Protein AF-A0A0E3Q039-F1 (afdb_monomer_lite)

Radius of gyration: 13.53 Å; chains: 1; bounding box: 36×16×42 Å

pLDDT: mean 71.55, std 14.35, range [40.34, 89.69]

Secondary structure (DSSP, 8-state):
--------HHHHHHHHHHHHHHHHHHHHTT-HHHHHHHHHHHHH----TT---TTHHHHHHHHHHHHHHHHHHHTT-

Sequence (77 aa):
MHEQAVCDHEKCREFSETLSNLLVRLEDMKYYRTADRLMSILINCSPKEASHCEKASLVGEMMKEVTKELTKKHNSR

Structure (mmCIF, N/CA/C/O backbone):
data_AF-A0A0E3Q039-F1
#
_entry.id   AF-A0A0E3Q039-F1
#
loop_
_atom_site.group_PDB
_atom_site.id
_atom_site.type_symbol
_atom_site.label_atom_id
_atom_site.label_alt_id
_atom_site.label_comp_id
_atom_site.label_asym_id
_atom_site.label_entity_id
_atom_site.label_seq_id
_atom_site.pdbx_PDB_ins_code
_atom_site.Cartn_x
_atom_site.Cartn_y
_atom_site.Cartn_z
_atom_site.occupancy
_atom_site.B_iso_or_equiv
_atom_site.auth_seq_id
_atom_site.auth_comp_id
_atom_site.auth_asym_id
_atom_site.auth_atom_id
_atom_site.pdbx_PDB_model_num
ATOM 1 N N .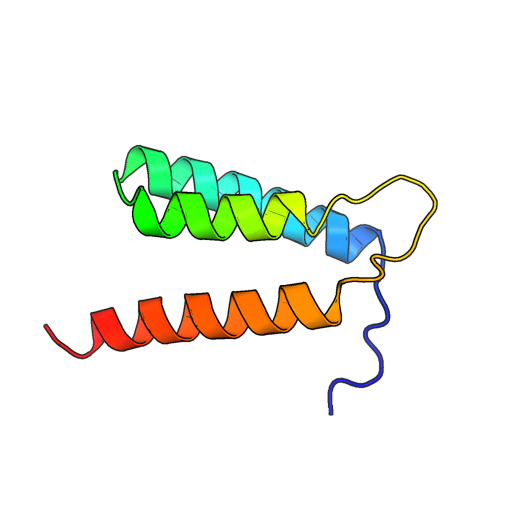 MET A 1 1 ? 24.204 -7.031 3.983 1.00 44.03 1 MET A N 1
ATOM 2 C CA . MET A 1 1 ? 23.366 -5.900 4.435 1.00 44.03 1 MET A CA 1
ATOM 3 C C . MET A 1 1 ? 22.753 -5.243 3.212 1.00 44.03 1 MET A C 1
ATOM 5 O O . MET A 1 1 ? 23.240 -5.456 2.115 1.00 44.03 1 MET A O 1
ATOM 9 N N . HIS A 1 2 ? 21.625 -4.572 3.403 1.00 40.34 2 HIS A N 1
ATOM 10 C CA . HIS A 1 2 ? 20.613 -4.183 2.419 1.00 40.34 2 HIS A CA 1
ATOM 11 C C . HIS A 1 2 ? 21.074 -3.070 1.441 1.00 40.34 2 HIS A C 1
ATOM 13 O O . HIS A 1 2 ? 20.420 -2.040 1.337 1.00 40.34 2 HIS A O 1
ATOM 19 N N . GLU A 1 3 ? 22.203 -3.262 0.752 1.00 44.72 3 GLU A N 1
ATOM 20 C CA . GLU A 1 3 ? 22.842 -2.270 -0.138 1.00 44.72 3 GLU A CA 1
ATOM 21 C C . GLU A 1 3 ? 22.666 -2.566 -1.642 1.00 44.72 3 GLU A C 1
ATOM 23 O O . GLU A 1 3 ? 23.182 -1.831 -2.473 1.00 44.72 3 GLU A O 1
ATOM 28 N N . GLN A 1 4 ? 21.918 -3.607 -2.031 1.00 41.88 4 GLN A N 1
ATOM 29 C CA . GLN A 1 4 ? 21.761 -3.996 -3.448 1.00 41.88 4 GLN A CA 1
ATOM 30 C C . GLN A 1 4 ? 20.313 -4.203 -3.911 1.00 41.88 4 GLN A C 1
ATOM 32 O O . GLN A 1 4 ? 20.057 -4.889 -4.894 1.00 41.88 4 GLN A O 1
ATOM 37 N N . ALA A 1 5 ? 19.343 -3.579 -3.249 1.00 45.66 5 ALA A N 1
ATOM 38 C CA . ALA A 1 5 ? 17.991 -3.469 -3.791 1.00 45.66 5 ALA A CA 1
ATOM 39 C C . ALA A 1 5 ? 17.755 -2.030 -4.252 1.00 45.66 5 ALA A C 1
ATOM 41 O O . ALA A 1 5 ? 16.900 -1.322 -3.723 1.00 45.66 5 ALA A O 1
ATOM 42 N N . VAL A 1 6 ? 18.552 -1.584 -5.227 1.00 47.84 6 VAL A N 1
ATOM 43 C CA . VAL A 1 6 ? 18.213 -0.396 -6.012 1.00 47.84 6 VAL A CA 1
ATOM 44 C C . VAL A 1 6 ? 17.005 -0.774 -6.857 1.00 47.84 6 VAL A C 1
ATOM 46 O O . VAL A 1 6 ? 17.127 -1.307 -7.950 1.00 47.84 6 VAL A O 1
ATOM 49 N N . CYS A 1 7 ? 15.838 -0.557 -6.262 1.00 62.25 7 CYS A N 1
ATOM 50 C CA . CYS A 1 7 ? 14.642 -0.101 -6.937 1.00 62.25 7 CYS A CA 1
ATOM 51 C C . CYS A 1 7 ? 14.351 -0.758 -8.295 1.00 62.25 7 CYS A C 1
ATOM 53 O O . CYS A 1 7 ? 14.421 -0.128 -9.353 1.00 62.25 7 CYS A O 1
ATOM 55 N N . ASP A 1 8 ? 14.022 -2.042 -8.216 1.00 61.59 8 ASP A N 1
ATOM 56 C CA . ASP A 1 8 ? 13.410 -2.793 -9.297 1.00 61.59 8 ASP A CA 1
ATOM 57 C C . ASP A 1 8 ? 11.968 -2.296 -9.473 1.00 61.59 8 ASP A C 1
ATOM 59 O O . ASP A 1 8 ? 11.171 -2.316 -8.527 1.00 61.59 8 ASP A O 1
ATOM 63 N N . HIS A 1 9 ? 11.656 -1.793 -10.66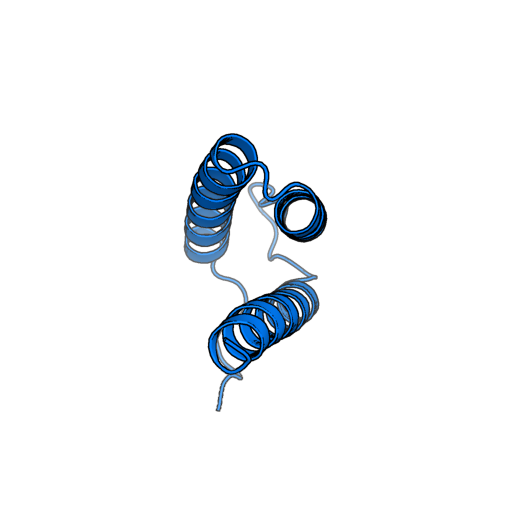6 1.00 63.41 9 HIS A N 1
ATOM 64 C CA . HIS A 1 9 ? 10.336 -1.267 -11.001 1.00 63.41 9 HIS A CA 1
ATOM 65 C C . HIS A 1 9 ? 9.243 -2.321 -10.774 1.00 63.41 9 HIS A C 1
ATOM 67 O O . HIS A 1 9 ? 8.165 -1.979 -10.283 1.00 63.41 9 HIS A O 1
ATOM 73 N N . GLU A 1 10 ? 9.535 -3.601 -11.035 1.00 69.06 10 GLU A N 1
ATOM 74 C CA . GLU A 1 10 ? 8.589 -4.691 -10.783 1.00 69.06 10 GLU A CA 1
ATOM 75 C C . GLU A 1 10 ? 8.318 -4.858 -9.287 1.00 69.06 10 GLU A C 1
ATOM 77 O O . GLU A 1 10 ? 7.163 -4.897 -8.871 1.00 69.06 10 GLU A O 1
ATOM 82 N N . LYS A 1 11 ? 9.356 -4.811 -8.445 1.00 72.12 11 LYS A N 1
ATOM 83 C CA . LYS A 1 11 ? 9.184 -4.893 -6.984 1.00 72.12 11 LYS A CA 1
ATOM 84 C C . LYS A 1 11 ? 8.473 -3.674 -6.406 1.00 72.12 11 LYS A C 1
ATOM 86 O O . LYS A 1 11 ? 7.712 -3.810 -5.454 1.00 72.12 11 LYS A O 1
ATOM 91 N N . CYS A 1 12 ? 8.703 -2.481 -6.960 1.00 72.56 12 CYS A N 1
ATOM 92 C CA . CYS A 1 12 ? 7.962 -1.275 -6.575 1.00 72.56 12 CYS A CA 1
ATOM 93 C C . CYS A 1 12 ? 6.477 -1.398 -6.929 1.00 72.56 12 CYS A C 1
ATOM 95 O O . CYS A 1 12 ? 5.617 -1.019 -6.130 1.00 72.56 12 CYS A O 1
ATOM 97 N N . ARG A 1 13 ? 6.178 -1.961 -8.102 1.00 76.12 13 ARG A N 1
ATOM 98 C CA . ARG A 1 13 ? 4.810 -2.229 -8.536 1.00 76.12 13 ARG A CA 1
ATOM 99 C C . ARG A 1 13 ? 4.129 -3.266 -7.643 1.00 76.12 13 ARG A C 1
ATOM 101 O O . ARG A 1 13 ? 3.067 -2.967 -7.107 1.00 76.12 13 ARG A O 1
ATOM 108 N N . GLU A 1 14 ? 4.752 -4.421 -7.412 1.00 80.50 14 GLU A N 1
ATOM 109 C CA . GLU A 1 14 ? 4.230 -5.462 -6.510 1.00 80.50 14 GLU A CA 1
ATOM 110 C C . GLU A 1 14 ? 3.986 -4.920 -5.097 1.00 80.50 14 GLU A C 1
ATOM 112 O O . GLU A 1 14 ? 2.963 -5.198 -4.464 1.00 80.50 14 GLU A O 1
ATOM 117 N N . PHE A 1 15 ? 4.916 -4.103 -4.601 1.00 78.25 15 PHE A N 1
ATOM 118 C CA . PHE A 1 15 ? 4.801 -3.453 -3.304 1.00 78.25 15 PHE A CA 1
ATOM 119 C C . PHE A 1 15 ? 3.624 -2.469 -3.253 1.00 78.25 15 PHE A C 1
ATOM 121 O O . PHE A 1 15 ? 2.855 -2.493 -2.292 1.00 78.25 15 PHE A O 1
ATOM 128 N N . SER A 1 16 ? 3.450 -1.641 -4.286 1.00 78.75 16 SER A N 1
ATOM 129 C CA . SER A 1 16 ? 2.339 -0.687 -4.391 1.00 78.75 16 SER A CA 1
ATOM 130 C C . SER A 1 16 ? 0.978 -1.389 -4.502 1.00 78.75 16 SER A C 1
ATOM 132 O O . SER A 1 16 ? 0.029 -1.012 -3.810 1.00 78.75 16 SER A O 1
ATOM 134 N N . GLU A 1 17 ? 0.885 -2.470 -5.284 1.00 84.31 17 GLU A N 1
ATOM 135 C CA . GLU A 1 17 ? -0.324 -3.301 -5.380 1.00 84.31 17 GLU A CA 1
ATOM 136 C C . GLU A 1 17 ? -0.650 -3.970 -4.032 1.00 84.31 17 GLU A C 1
ATOM 138 O O . GLU A 1 17 ? -1.791 -3.926 -3.563 1.00 84.31 17 GLU A O 1
ATOM 143 N N . THR A 1 18 ? 0.358 -4.520 -3.348 1.00 85.50 18 THR A N 1
ATOM 144 C CA . THR A 1 18 ? 0.193 -5.128 -2.015 1.00 85.50 18 THR A CA 1
ATOM 145 C C . THR A 1 18 ? -0.279 -4.107 -0.979 1.00 85.50 18 THR A C 1
ATOM 147 O O . THR A 1 18 ? -1.202 -4.381 -0.208 1.00 85.50 18 THR A O 1
ATOM 150 N N . LEU A 1 19 ? 0.326 -2.917 -0.970 1.00 83.88 19 LEU A N 1
ATOM 151 C CA . LEU A 1 19 ? -0.056 -1.806 -0.099 1.00 83.88 19 LEU A CA 1
ATOM 152 C C . LEU A 1 19 ? -1.481 -1.324 -0.363 1.00 83.88 19 LEU A C 1
ATOM 154 O O . LEU A 1 19 ? -2.222 -1.095 0.588 1.00 83.88 19 LEU A O 1
ATOM 158 N N . SER A 1 20 ? -1.866 -1.195 -1.632 1.00 86.88 20 SER A N 1
ATOM 159 C CA . SER A 1 20 ? -3.212 -0.769 -2.024 1.00 86.88 20 SER A CA 1
ATOM 160 C C . SER A 1 20 ? -4.264 -1.778 -1.555 1.00 86.88 20 SER A C 1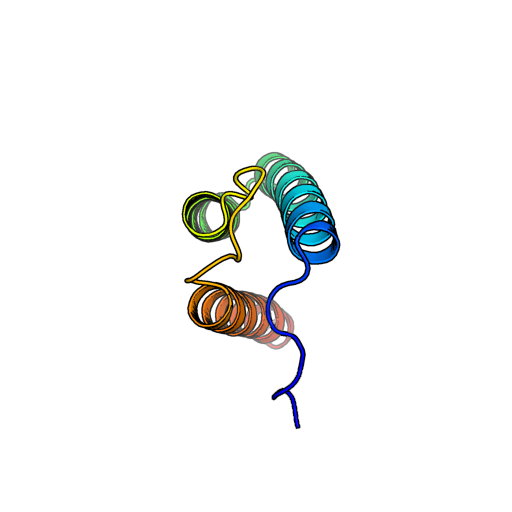
ATOM 162 O O . SER A 1 20 ? -5.271 -1.400 -0.962 1.00 86.88 20 SER A O 1
ATOM 164 N N . ASN A 1 21 ? -3.991 -3.078 -1.704 1.00 88.94 21 ASN A N 1
ATOM 165 C CA . ASN A 1 21 ? -4.859 -4.131 -1.172 1.00 88.94 21 ASN A CA 1
ATOM 166 C C . ASN A 1 21 ? -4.953 -4.099 0.363 1.00 88.94 21 ASN A C 1
ATOM 168 O O . ASN A 1 21 ? -6.020 -4.339 0.933 1.00 88.94 21 ASN A O 1
ATOM 172 N N . LEU A 1 22 ? -3.844 -3.812 1.052 1.00 86.12 22 LEU A N 1
ATOM 173 C CA . LEU A 1 22 ? -3.831 -3.679 2.509 1.00 86.12 22 LEU A CA 1
ATOM 174 C C . LEU A 1 22 ? -4.591 -2.430 2.979 1.00 86.12 22 LEU A C 1
ATOM 176 O O . LEU A 1 22 ? -5.269 -2.494 4.005 1.00 86.12 22 LEU A O 1
ATOM 180 N N . LEU A 1 23 ? -4.496 -1.326 2.235 1.00 86.88 23 LEU A N 1
ATOM 181 C CA . LEU A 1 23 ? -5.213 -0.082 2.503 1.00 86.88 23 LEU A CA 1
ATOM 182 C C . LEU A 1 23 ? -6.726 -0.323 2.512 1.00 86.88 23 LEU A C 1
ATOM 184 O O . LEU A 1 23 ? -7.362 -0.029 3.521 1.00 86.88 23 LEU A O 1
ATOM 188 N N . VAL A 1 24 ? -7.260 -0.963 1.465 1.00 88.50 24 VAL A N 1
ATOM 189 C CA . VAL A 1 24 ? -8.689 -1.321 1.370 1.00 88.50 24 VAL A CA 1
ATOM 190 C C . VAL A 1 24 ? -9.130 -2.140 2.585 1.00 88.50 24 VAL A C 1
ATOM 192 O O . VAL A 1 24 ? -10.109 -1.810 3.247 1.00 88.50 24 VAL A O 1
ATOM 195 N N . ARG A 1 25 ? -8.351 -3.161 2.970 1.00 88.06 25 ARG A N 1
ATOM 196 C CA . ARG A 1 25 ? -8.661 -3.979 4.156 1.00 88.06 25 ARG A CA 1
ATOM 197 C C . ARG A 1 25 ? -8.658 -3.167 5.453 1.00 88.06 25 ARG A C 1
ATOM 199 O O . ARG A 1 25 ? -9.444 -3.446 6.355 1.00 88.06 25 ARG A O 1
ATOM 206 N N . LEU A 1 26 ? -7.749 -2.205 5.595 1.00 85.19 26 LEU A N 1
ATOM 207 C CA . LEU A 1 26 ? -7.682 -1.356 6.786 1.00 85.19 26 LEU A CA 1
ATOM 208 C C . LEU A 1 26 ? -8.830 -0.351 6.844 1.00 85.19 26 LEU A C 1
ATOM 210 O O . LEU A 1 26 ? -9.333 -0.101 7.940 1.00 85.19 26 LEU A O 1
ATOM 214 N N . GLU A 1 27 ? -9.256 0.183 5.703 1.00 86.62 27 GLU A N 1
ATOM 215 C CA . GLU A 1 27 ? -10.450 1.024 5.590 1.00 86.62 27 GLU A CA 1
ATOM 216 C C . GLU A 1 27 ? -11.715 0.235 5.947 1.00 86.62 27 GLU A C 1
ATOM 218 O O . GLU A 1 27 ? -12.489 0.695 6.792 1.00 86.62 27 GLU A O 1
ATOM 223 N N . ASP A 1 28 ? -11.860 -0.993 5.437 1.00 89.69 28 ASP A N 1
ATOM 224 C CA . ASP A 1 28 ? -12.966 -1.902 5.778 1.00 89.69 28 ASP A CA 1
ATOM 225 C C . ASP A 1 28 ? -13.023 -2.202 7.284 1.00 89.69 28 ASP A C 1
ATOM 227 O O . ASP A 1 28 ? -14.085 -2.207 7.912 1.00 89.69 28 ASP A O 1
ATOM 231 N N . MET A 1 29 ? -11.856 -2.401 7.900 1.00 88.50 29 MET A N 1
ATOM 232 C CA . MET A 1 29 ? -11.721 -2.609 9.344 1.00 88.50 29 MET A CA 1
ATOM 233 C C . MET A 1 29 ? -11.790 -1.304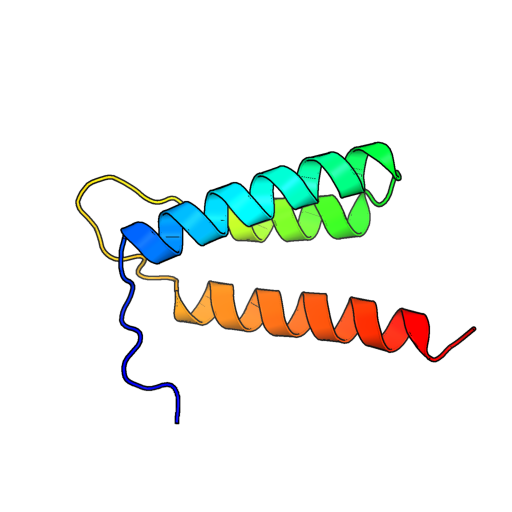 10.166 1.00 88.50 29 MET A C 1
ATOM 235 O O . MET A 1 29 ? -11.629 -1.340 11.390 1.00 88.50 29 MET A O 1
ATOM 239 N N . LYS A 1 30 ? -12.041 -0.150 9.531 1.00 88.62 30 LYS A N 1
ATOM 240 C CA . LYS A 1 30 ? -12.126 1.191 10.144 1.00 88.62 30 LYS A CA 1
ATOM 241 C C . LYS A 1 30 ? -10.842 1.660 10.842 1.00 88.62 30 LYS A C 1
ATOM 243 O O . LYS A 1 30 ? -10.874 2.535 11.712 1.00 88.62 30 LYS A O 1
ATOM 248 N N . TYR A 1 31 ? -9.685 1.126 10.454 1.00 84.00 31 TYR A N 1
ATOM 249 C CA . TYR A 1 31 ? -8.367 1.556 10.934 1.00 84.00 31 TYR A CA 1
ATOM 250 C C . TYR A 1 31 ? -7.854 2.784 10.166 1.00 84.00 31 TYR A C 1
ATOM 252 O O . TYR A 1 31 ? -6.738 2.787 9.645 1.00 84.00 31 TYR A O 1
ATOM 260 N N . TYR A 1 32 ? -8.642 3.861 10.151 1.00 85.50 32 TYR A N 1
ATOM 261 C CA . TYR A 1 32 ? -8.378 5.051 9.332 1.00 85.50 32 TYR A CA 1
ATOM 262 C C . TYR A 1 32 ? -7.004 5.690 9.591 1.00 85.50 32 TYR A C 1
ATOM 264 O O . TYR A 1 32 ? -6.318 6.080 8.659 1.00 85.50 32 TYR A O 1
ATOM 272 N N . ARG A 1 33 ? -6.516 5.697 10.842 1.00 86.38 33 ARG A N 1
ATOM 273 C CA . ARG A 1 33 ? -5.168 6.222 11.156 1.00 86.38 33 ARG A CA 1
ATOM 274 C C . ARG A 1 33 ? -4.034 5.439 10.492 1.00 86.38 33 ARG A C 1
ATOM 276 O O . ARG A 1 33 ? -2.997 6.015 10.174 1.00 86.38 33 ARG A O 1
ATOM 283 N N . THR A 1 34 ? -4.190 4.124 10.360 1.00 83.12 34 THR A N 1
ATOM 284 C CA . THR A 1 34 ? -3.194 3.277 9.693 1.00 83.12 34 THR A CA 1
ATOM 285 C C . THR A 1 34 ? -3.339 3.408 8.179 1.00 83.12 34 THR A C 1
ATOM 287 O O . THR A 1 34 ? -2.327 3.486 7.486 1.00 83.12 34 THR A O 1
ATOM 290 N N . ALA A 1 35 ? -4.578 3.503 7.687 1.00 86.62 35 ALA A N 1
ATOM 291 C CA . ALA A 1 35 ? -4.886 3.746 6.282 1.00 86.62 35 ALA A CA 1
ATOM 292 C C . ALA A 1 35 ? -4.273 5.067 5.774 1.00 86.62 35 ALA A C 1
ATOM 294 O O . ALA A 1 35 ? -3.531 5.052 4.796 1.00 86.62 35 ALA A O 1
ATOM 295 N N . ASP A 1 36 ? -4.436 6.175 6.502 1.00 86.69 36 ASP A N 1
ATOM 296 C CA . ASP A 1 36 ? -3.846 7.478 6.147 1.00 86.69 36 ASP A CA 1
ATOM 297 C C . ASP A 1 36 ? -2.315 7.426 6.015 1.00 86.69 36 ASP A C 1
ATOM 299 O O . ASP A 1 36 ? -1.717 8.038 5.126 1.00 86.69 36 ASP A O 1
ATOM 303 N N . ARG A 1 37 ? -1.648 6.658 6.883 1.00 84.50 37 ARG A N 1
ATOM 304 C CA . ARG A 1 37 ? -0.190 6.480 6.816 1.00 84.50 37 ARG A CA 1
ATOM 305 C C . ARG A 1 37 ? 0.228 5.682 5.588 1.00 84.50 37 ARG A C 1
ATOM 307 O O . ARG A 1 37 ? 1.213 6.039 4.948 1.00 84.50 37 ARG A O 1
ATOM 314 N N . LEU A 1 38 ? -0.522 4.638 5.242 1.00 83.50 38 LEU A N 1
ATOM 315 C CA . LEU A 1 38 ? -0.285 3.846 4.033 1.00 83.50 38 LEU A CA 1
ATOM 316 C C . LEU A 1 38 ? -0.549 4.661 2.766 1.00 83.50 38 LEU A C 1
ATOM 318 O O . LEU A 1 38 ? 0.242 4.578 1.830 1.00 83.50 38 LEU A O 1
ATOM 322 N N . MET A 1 39 ? -1.576 5.516 2.764 1.00 85.31 39 MET A N 1
ATOM 323 C CA . MET A 1 39 ? -1.803 6.491 1.694 1.00 85.31 39 MET A CA 1
ATOM 324 C C . MET A 1 39 ? -0.595 7.411 1.503 1.00 85.31 39 MET A C 1
ATOM 326 O O . MET A 1 39 ? -0.134 7.584 0.378 1.00 85.31 39 MET A O 1
ATOM 330 N N . SER A 1 40 ? -0.022 7.952 2.583 1.00 84.31 40 SER A N 1
ATOM 331 C CA . SER A 1 40 ? 1.186 8.789 2.496 1.00 84.31 40 SER A CA 1
ATOM 332 C C . SER A 1 40 ? 2.377 8.039 1.879 1.00 84.31 40 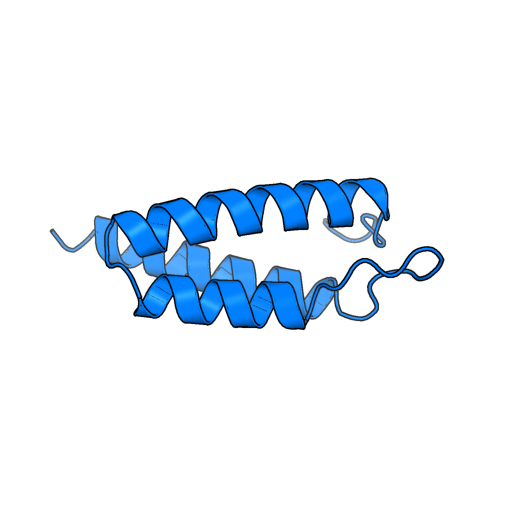SER A C 1
ATOM 334 O O . SER A 1 40 ? 3.130 8.601 1.080 1.00 84.31 40 SER A O 1
ATOM 336 N N . ILE A 1 41 ? 2.522 6.746 2.183 1.00 81.44 41 ILE A N 1
ATOM 337 C CA . ILE A 1 41 ? 3.558 5.890 1.589 1.00 81.44 41 ILE A CA 1
ATOM 338 C C . ILE A 1 41 ? 3.301 5.677 0.090 1.00 81.44 41 ILE A C 1
ATOM 340 O O . ILE A 1 41 ? 4.223 5.846 -0.707 1.00 81.44 41 ILE A O 1
ATOM 344 N N . LEU A 1 42 ? 2.061 5.373 -0.305 1.00 79.50 42 LEU A N 1
ATOM 345 C CA . LEU A 1 42 ? 1.663 5.196 -1.708 1.00 79.50 42 LEU A CA 1
ATOM 346 C C . LEU A 1 42 ? 1.856 6.475 -2.535 1.00 79.50 42 LEU A C 1
ATOM 348 O O . LEU A 1 42 ? 2.360 6.415 -3.651 1.00 79.50 42 LEU A O 1
ATOM 352 N N . ILE A 1 43 ? 1.548 7.646 -1.971 1.00 80.50 43 ILE A N 1
ATOM 353 C CA . ILE A 1 43 ? 1.777 8.947 -2.625 1.00 80.50 43 ILE A CA 1
ATOM 354 C C . ILE A 1 43 ? 3.273 9.181 -2.882 1.00 80.50 43 ILE A C 1
ATOM 356 O O . ILE A 1 43 ? 3.656 9.742 -3.909 1.00 80.50 43 ILE A O 1
ATOM 360 N N . ASN A 1 44 ? 4.134 8.750 -1.957 1.00 72.50 44 ASN A N 1
ATOM 361 C CA . ASN A 1 44 ? 5.583 8.874 -2.108 1.00 72.50 44 ASN A CA 1
ATOM 362 C C . ASN A 1 44 ? 6.201 7.775 -2.986 1.00 72.50 44 ASN A C 1
ATOM 364 O O . ASN A 1 44 ? 7.306 7.968 -3.496 1.00 72.50 44 ASN A O 1
ATOM 368 N N . CYS A 1 45 ? 5.491 6.665 -3.190 1.00 70.50 45 CYS A N 1
ATOM 369 C CA . CYS A 1 45 ? 5.882 5.541 -4.031 1.00 70.50 45 CYS A CA 1
ATOM 370 C C . CYS A 1 45 ? 4.959 5.448 -5.257 1.00 70.50 45 CYS A C 1
ATOM 372 O O . CYS A 1 45 ? 4.137 4.541 -5.371 1.00 70.50 45 CYS A O 1
ATOM 374 N N . SER A 1 46 ? 5.083 6.407 -6.179 1.00 65.19 46 SER A N 1
ATOM 375 C CA . SER A 1 46 ? 4.404 6.354 -7.476 1.00 65.19 46 SER A CA 1
ATOM 376 C C . SER A 1 46 ? 5.334 5.692 -8.500 1.00 65.19 46 SER A C 1
ATOM 378 O O . SER A 1 46 ? 6.305 6.332 -8.916 1.00 65.19 46 SER A O 1
ATOM 380 N N . PRO A 1 47 ? 5.096 4.425 -8.896 1.00 61.28 47 PRO A N 1
ATOM 381 C CA . PRO A 1 47 ? 5.835 3.808 -9.987 1.00 61.28 47 PRO A CA 1
ATOM 382 C C . PRO A 1 47 ? 5.422 4.506 -11.287 1.00 61.28 47 PRO A C 1
ATOM 384 O O . PRO A 1 47 ? 4.394 4.192 -11.881 1.00 61.28 47 PRO A O 1
ATOM 387 N N . LYS A 1 48 ? 6.187 5.518 -11.702 1.00 56.53 48 LYS A N 1
ATOM 388 C CA . LYS A 1 48 ? 6.094 6.044 -13.063 1.00 56.53 48 LYS A CA 1
ATOM 389 C C . LYS A 1 48 ? 6.884 5.113 -13.971 1.00 56.53 48 LYS A C 1
ATOM 391 O O . LYS A 1 48 ? 8.060 4.851 -13.704 1.00 56.53 48 LYS A O 1
ATOM 396 N N . GLU A 1 49 ? 6.238 4.640 -15.033 1.00 51.25 49 GLU A N 1
ATOM 397 C CA . GLU A 1 49 ? 6.906 3.920 -16.114 1.00 51.25 49 GLU A CA 1
ATOM 398 C C . GLU A 1 49 ? 8.117 4.755 -16.565 1.00 51.25 49 GLU A C 1
ATOM 400 O O . GLU A 1 49 ? 7.964 5.912 -16.951 1.00 51.25 49 GLU A O 1
ATOM 405 N N . ALA A 1 50 ? 9.314 4.168 -16.458 1.00 50.91 50 ALA A N 1
ATOM 406 C CA . ALA A 1 50 ? 10.626 4.720 -16.829 1.00 50.91 50 ALA A CA 1
ATOM 407 C C . ALA A 1 50 ? 11.478 5.451 -15.766 1.00 50.91 50 ALA A C 1
ATOM 409 O O . ALA A 1 50 ? 12.525 5.985 -16.132 1.00 50.91 50 ALA A O 1
ATOM 410 N N . SER A 1 51 ? 11.151 5.429 -14.467 1.00 51.44 51 SER A N 1
ATOM 411 C CA . SER A 1 51 ? 12.075 5.971 -13.444 1.00 51.44 51 SER A CA 1
ATOM 412 C C . SER A 1 51 ? 12.222 5.086 -12.209 1.00 51.44 51 SER A C 1
ATOM 414 O O . SER A 1 51 ? 11.234 4.588 -11.672 1.00 51.44 51 SER A O 1
ATOM 416 N N . HIS A 1 52 ? 13.459 4.937 -11.721 1.00 58.62 52 HIS A N 1
ATOM 417 C CA . HIS A 1 52 ? 13.730 4.374 -10.398 1.00 58.62 52 HIS A CA 1
ATOM 418 C C . HIS A 1 52 ? 12.992 5.202 -9.333 1.00 58.62 52 HIS A C 1
ATOM 420 O O . HIS A 1 52 ? 13.008 6.429 -9.381 1.00 58.62 52 HIS A O 1
ATOM 426 N N . CYS A 1 53 ? 12.361 4.558 -8.347 1.00 63.50 53 CYS A N 1
ATOM 427 C CA . CYS A 1 53 ? 11.835 5.259 -7.174 1.00 63.50 53 CYS A CA 1
ATOM 428 C C . CYS A 1 53 ? 12.998 5.897 -6.402 1.00 63.50 53 CYS A C 1
ATOM 430 O O . CYS A 1 53 ? 13.692 5.237 -5.626 1.00 63.50 53 CYS A O 1
ATOM 432 N N . GLU A 1 54 ? 13.180 7.200 -6.598 1.00 64.00 54 GLU A N 1
ATOM 433 C CA . GLU A 1 54 ? 14.182 8.027 -5.916 1.00 64.00 54 GLU A CA 1
ATOM 434 C C . GLU A 1 54 ? 13.973 8.055 -4.391 1.00 64.00 54 GLU A C 1
ATOM 436 O O . GLU A 1 54 ? 14.897 8.309 -3.623 1.00 64.00 54 GLU A O 1
ATOM 441 N N . LYS A 1 55 ? 12.753 7.740 -3.936 1.00 67.38 55 LYS A N 1
ATOM 442 C CA . LYS A 1 55 ? 12.343 7.735 -2.526 1.00 67.38 55 LYS A CA 1
ATOM 443 C C . LYS A 1 55 ? 12.306 6.342 -1.896 1.00 67.38 55 LYS A C 1
ATOM 445 O O . LYS A 1 55 ? 11.787 6.200 -0.791 1.00 67.38 55 LYS A O 1
ATOM 450 N N . ALA A 1 56 ? 12.868 5.318 -2.544 1.00 68.38 56 ALA A N 1
ATOM 451 C CA . ALA A 1 56 ? 12.825 3.940 -2.044 1.00 68.38 56 ALA A CA 1
ATOM 452 C C . ALA A 1 56 ? 13.357 3.804 -0.601 1.00 68.38 56 ALA A C 1
ATOM 454 O O . ALA A 1 56 ? 12.771 3.089 0.211 1.00 68.38 56 ALA A O 1
ATOM 455 N N . SER A 1 57 ? 14.419 4.542 -0.254 1.00 68.44 57 SER A N 1
ATOM 456 C CA . SER A 1 57 ? 14.963 4.559 1.113 1.00 68.44 57 SER A CA 1
ATOM 457 C C . SER A 1 57 ? 13.969 5.138 2.127 1.00 68.44 57 SER A C 1
ATOM 459 O O . SER A 1 57 ? 13.734 4.534 3.171 1.00 68.44 57 SER A O 1
ATOM 461 N N . LEU A 1 58 ? 13.330 6.265 1.792 1.00 72.75 58 LEU A N 1
ATOM 462 C CA . LEU A 1 58 ? 12.331 6.928 2.637 1.00 72.75 58 LEU A CA 1
ATOM 463 C C . LEU A 1 58 ? 11.098 6.036 2.847 1.00 72.75 58 LEU A C 1
ATOM 465 O O . LEU A 1 58 ? 10.644 5.843 3.972 1.00 72.75 58 LEU A O 1
ATOM 469 N N . VAL A 1 59 ? 10.590 5.437 1.769 1.00 75.12 59 VAL A N 1
ATOM 470 C CA . VAL A 1 59 ? 9.461 4.493 1.803 1.00 75.12 59 VAL A CA 1
ATOM 471 C C . VAL A 1 59 ? 9.783 3.280 2.685 1.00 75.12 59 VAL A C 1
ATOM 473 O O . VAL A 1 59 ? 8.949 2.852 3.488 1.00 75.12 59 VAL A O 1
ATOM 476 N N . GLY A 1 60 ? 11.008 2.755 2.591 1.00 75.44 60 GLY A N 1
ATOM 477 C CA . GLY A 1 60 ? 11.481 1.654 3.429 1.00 75.44 60 GLY A CA 1
ATOM 478 C C . GLY A 1 60 ? 11.548 2.004 4.919 1.00 75.44 60 GLY A C 1
ATOM 479 O O . GLY A 1 60 ? 11.207 1.170 5.763 1.00 75.44 60 GLY A O 1
ATOM 480 N N . GLU A 1 61 ? 11.949 3.228 5.265 1.00 79.25 61 GLU A N 1
ATOM 481 C CA . GLU A 1 61 ? 11.931 3.710 6.651 1.00 79.25 61 GLU A CA 1
ATOM 482 C C . GLU A 1 61 ? 10.504 3.865 7.185 1.00 79.25 61 GLU A C 1
ATOM 484 O O . GLU A 1 61 ? 10.194 3.316 8.247 1.00 79.25 61 GLU A O 1
ATOM 489 N N . MET A 1 62 ? 9.609 4.494 6.417 1.00 78.38 62 MET A N 1
ATOM 490 C CA . MET A 1 62 ? 8.201 4.658 6.801 1.00 78.38 62 MET A CA 1
ATOM 491 C C . MET A 1 62 ? 7.514 3.306 7.050 1.00 78.38 62 MET A C 1
ATOM 493 O O . MET A 1 62 ? 6.784 3.146 8.031 1.00 78.38 62 MET A O 1
ATOM 497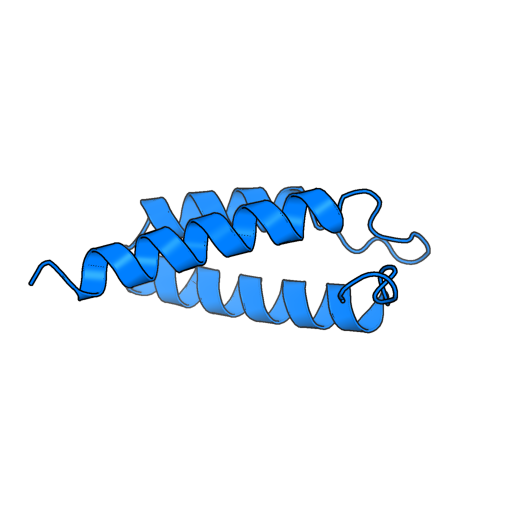 N N . MET A 1 63 ? 7.791 2.287 6.228 1.00 77.50 63 MET A N 1
ATOM 498 C CA . MET A 1 63 ? 7.254 0.937 6.449 1.00 77.50 63 MET A CA 1
ATOM 499 C C . MET A 1 63 ? 7.779 0.276 7.723 1.00 77.50 63 MET A C 1
ATOM 501 O O . MET A 1 63 ? 7.020 -0.403 8.425 1.00 77.50 63 MET A O 1
ATOM 505 N N . LYS A 1 64 ? 9.061 0.468 8.056 1.00 79.50 64 LYS A N 1
ATOM 506 C CA . LYS A 1 64 ? 9.619 -0.038 9.319 1.00 79.50 64 LYS A CA 1
ATOM 507 C C . LYS A 1 64 ? 8.925 0.603 10.517 1.00 79.50 64 LYS A C 1
ATOM 509 O O . LYS A 1 64 ? 8.670 -0.093 11.500 1.00 79.50 64 LYS A O 1
ATOM 514 N N . GLU A 1 65 ? 8.598 1.890 10.449 1.00 79.31 65 GLU A N 1
ATOM 515 C CA . GLU A 1 65 ? 7.859 2.579 11.511 1.00 79.31 65 GLU A CA 1
ATOM 516 C C . GLU A 1 65 ? 6.426 2.063 11.649 1.00 79.31 65 GLU A C 1
ATOM 518 O O . GLU A 1 65 ? 6.022 1.692 12.754 1.00 79.31 65 GLU A O 1
ATOM 523 N N . VAL A 1 66 ? 5.690 1.936 10.539 1.00 76.69 66 VAL A N 1
ATOM 524 C CA . VAL A 1 66 ? 4.330 1.366 10.543 1.00 76.69 66 VAL A CA 1
ATOM 525 C C . VAL A 1 66 ? 4.339 -0.052 11.123 1.00 76.69 66 VAL A C 1
ATOM 527 O O . VAL A 1 66 ? 3.533 -0.373 11.996 1.00 76.69 66 VAL A O 1
ATOM 530 N N . THR A 1 67 ? 5.302 -0.886 10.724 1.00 77.44 67 THR A N 1
ATOM 531 C CA . THR A 1 67 ? 5.430 -2.261 11.234 1.00 77.44 67 THR A CA 1
ATOM 532 C C . THR A 1 67 ? 5.734 -2.288 12.735 1.00 77.44 67 THR A C 1
ATOM 534 O O . THR A 1 67 ? 5.138 -3.084 13.468 1.00 77.44 67 THR A O 1
ATOM 537 N N . LYS A 1 68 ? 6.617 -1.403 13.222 1.00 76.19 68 LYS A N 1
ATOM 538 C CA . LYS A 1 68 ? 6.931 -1.262 14.657 1.00 76.19 68 LYS A CA 1
ATOM 539 C C . LYS A 1 68 ? 5.718 -0.821 15.473 1.00 76.19 68 LYS A C 1
ATOM 541 O O . LYS A 1 68 ? 5.536 -1.289 16.594 1.00 76.19 68 LYS A O 1
ATOM 546 N N . GLU A 1 69 ? 4.891 0.072 14.943 1.00 71.44 69 GLU A N 1
ATOM 547 C CA . GLU A 1 69 ? 3.673 0.509 15.630 1.00 71.44 69 GLU A CA 1
ATOM 548 C C . GLU A 1 69 ? 2.610 -0.589 15.693 1.00 71.44 69 GLU A C 1
ATOM 550 O O . GLU A 1 69 ? 1.969 -0.764 16.734 1.00 71.44 69 GLU A O 1
ATOM 555 N N . LEU A 1 70 ? 2.454 -1.361 14.615 1.00 68.88 70 LEU A N 1
ATOM 556 C CA . LEU A 1 70 ? 1.538 -2.500 14.579 1.00 68.88 70 LEU A CA 1
ATOM 557 C C . LEU A 1 70 ? 1.965 -3.603 15.560 1.00 68.88 70 LEU A C 1
ATOM 559 O O . LEU A 1 70 ? 1.128 -4.124 16.295 1.00 68.88 70 LEU A O 1
ATOM 563 N N . THR A 1 71 ? 3.265 -3.907 15.645 1.00 65.31 71 THR A N 1
ATOM 564 C CA . THR A 1 71 ? 3.796 -4.896 16.605 1.00 65.31 71 THR A CA 1
ATOM 565 C C . THR A 1 71 ? 3.751 -4.402 18.050 1.00 65.31 71 THR A C 1
ATOM 567 O O . THR A 1 71 ? 3.361 -5.162 18.936 1.00 65.31 71 THR A O 1
ATOM 570 N N . LYS A 1 72 ? 4.051 -3.122 18.319 1.00 58.69 72 LYS A N 1
ATOM 571 C CA . LYS A 1 72 ? 3.918 -2.551 19.675 1.00 58.69 72 LYS A CA 1
ATOM 572 C C . LYS A 1 72 ? 2.481 -2.581 20.192 1.00 58.69 72 LYS A C 1
ATOM 574 O O . LYS A 1 72 ? 2.279 -2.807 21.381 1.00 58.69 72 LYS A O 1
ATOM 579 N N . LYS A 1 73 ? 1.482 -2.390 19.325 1.00 53.25 73 LYS A N 1
ATOM 580 C CA . LYS A 1 73 ? 0.069 -2.488 19.724 1.00 53.25 73 LYS A CA 1
ATOM 581 C C . LYS A 1 73 ? -0.391 -3.917 20.024 1.00 53.25 73 LYS A C 1
ATOM 583 O O . LYS A 1 73 ? -1.392 -4.071 20.716 1.00 53.25 73 LYS A O 1
ATOM 588 N N . HIS A 1 74 ? 0.322 -4.939 19.547 1.00 50.16 74 HIS A N 1
ATOM 589 C CA . HIS A 1 74 ? -0.018 -6.338 19.810 1.00 50.16 74 HIS A CA 1
ATOM 590 C C . HIS A 1 74 ? 0.468 -6.821 21.191 1.00 50.16 74 HIS A C 1
ATOM 592 O O . HIS A 1 74 ? -0.211 -7.620 21.818 1.00 50.16 74 HIS A O 1
ATOM 598 N N . ASN A 1 75 ? 1.581 -6.281 21.706 1.00 46.12 75 ASN A N 1
ATOM 599 C CA . ASN A 1 75 ? 2.173 -6.679 22.998 1.00 46.12 75 ASN A CA 1
ATOM 600 C C . ASN A 1 75 ? 1.619 -5.943 24.234 1.00 46.12 75 ASN A C 1
ATOM 602 O O . ASN A 1 75 ? 2.119 -6.152 25.335 1.00 46.12 75 ASN A O 1
ATOM 606 N N . SER A 1 76 ? 0.630 -5.063 24.067 1.00 45.19 76 SER A N 1
ATOM 607 C CA . SER A 1 76 ? 0.052 -4.280 25.170 1.00 45.19 76 SER A CA 1
ATOM 608 C C . SER A 1 76 ? -1.406 -4.647 25.479 1.00 45.19 76 SER A C 1
ATOM 610 O O . SER A 1 76 ? -2.111 -3.832 26.076 1.00 45.19 76 SER A O 1
ATOM 612 N N . ARG A 1 77 ? -1.865 -5.827 25.041 1.00 44.66 77 ARG A N 1
ATOM 613 C CA . ARG A 1 77 ? -3.180 -6.393 25.376 1.00 44.66 77 ARG A CA 1
ATOM 614 C C . ARG A 1 77 ? -3.048 -7.555 26.342 1.00 44.66 77 ARG A C 1
ATOM 616 O O . ARG A 1 77 ? -2.157 -8.394 26.104 1.00 44.66 77 ARG A O 1
#

Organism: NCBI:txid1434117

Foldseek 3Di:
DPPPPQADLVVLVVVLVVLVVVLVVCVVVVVVVLSVLSVVLSVLSDSDPPDGSPCPVVSVVSVVVSVVVVVVVVVPD